Protein AF-A0AAJ6VYV8-F1 (afdb_monomer_lite)

Structure (mmCIF, N/CA/C/O backbone):
data_AF-A0AAJ6VYV8-F1
#
_entry.id   AF-A0AAJ6VYV8-F1
#
loop_
_atom_site.group_PDB
_atom_site.id
_atom_site.type_symbol
_atom_site.label_atom_id
_atom_site.label_alt_id
_atom_site.label_comp_id
_atom_site.label_asym_id
_atom_site.label_entity_id
_atom_site.label_seq_id
_atom_site.pdbx_PDB_ins_code
_atom_site.Cartn_x
_atom_site.Cartn_y
_atom_site.Cartn_z
_atom_site.occupancy
_atom_site.B_iso_or_equiv
_atom_site.auth_seq_id
_atom_site.auth_comp_id
_atom_site.auth_asym_id
_atom_site.auth_atom_id
_atom_site.pdbx_PDB_model_num
ATOM 1 N N . MET A 1 1 ? -1.335 -11.154 -1.987 1.00 45.19 1 MET A N 1
ATOM 2 C CA . MET A 1 1 ? -1.469 -12.053 -0.814 1.00 45.19 1 MET A CA 1
ATOM 3 C C . MET A 1 1 ? -0.748 -11.559 0.447 1.00 45.19 1 MET A C 1
ATOM 5 O O . MET A 1 1 ? -1.210 -11.898 1.524 1.00 45.19 1 MET A O 1
ATOM 9 N N . ARG A 1 2 ? 0.320 -10.741 0.372 1.00 54.56 2 ARG A N 1
ATOM 10 C CA . ARG A 1 2 ? 1.109 -10.355 1.563 1.00 54.56 2 ARG A CA 1
ATOM 11 C C . ARG A 1 2 ? 0.473 -9.304 2.497 1.00 54.56 2 ARG A C 1
ATOM 13 O O . ARG A 1 2 ? 0.720 -9.359 3.698 1.00 54.56 2 ARG A O 1
ATOM 20 N N . CYS A 1 3 ? -0.427 -8.443 2.010 1.00 52.09 3 CYS A N 1
ATOM 21 C CA . CYS A 1 3 ? -1.189 -7.528 2.881 1.00 52.09 3 CYS A CA 1
ATOM 22 C C . CYS A 1 3 ? -2.103 -8.263 3.881 1.00 52.09 3 CYS A C 1
ATOM 24 O O . CYS A 1 3 ? -2.270 -7.809 5.006 1.00 52.09 3 CYS A O 1
ATOM 26 N N . LEU A 1 4 ? -2.649 -9.430 3.509 1.00 54.28 4 LEU A N 1
ATOM 27 C CA . LEU A 1 4 ? -3.473 -10.249 4.412 1.00 54.28 4 LEU A CA 1
ATOM 28 C C . LEU A 1 4 ? -2.652 -10.797 5.586 1.00 54.28 4 LEU A C 1
ATOM 30 O O . LEU A 1 4 ? -3.140 -10.848 6.711 1.00 54.28 4 LEU A O 1
ATOM 34 N N . SER A 1 5 ? -1.389 -11.151 5.340 1.00 61.19 5 SER A N 1
ATOM 35 C CA . SER A 1 5 ? -0.461 -11.581 6.389 1.00 61.19 5 SER A CA 1
ATOM 36 C C . SER A 1 5 ? -0.049 -10.441 7.326 1.00 61.19 5 SER A C 1
ATOM 38 O O . SER A 1 5 ? 0.137 -10.714 8.504 1.00 61.19 5 SER A O 1
ATOM 40 N N . ILE A 1 6 ? 0.018 -9.183 6.862 1.00 67.06 6 ILE A N 1
ATOM 41 C CA . ILE A 1 6 ? 0.238 -8.014 7.744 1.00 67.06 6 ILE A CA 1
ATOM 42 C C . ILE A 1 6 ? -0.919 -7.868 8.721 1.00 67.06 6 ILE A C 1
ATOM 44 O O . ILE A 1 6 ? -0.707 -7.812 9.926 1.00 67.06 6 ILE A O 1
ATOM 48 N N . LEU A 1 7 ? -2.148 -7.842 8.198 1.00 64.31 7 LEU A N 1
ATOM 49 C CA . LEU A 1 7 ? -3.340 -7.670 9.024 1.00 64.31 7 LEU A CA 1
ATOM 50 C C . LEU A 1 7 ? -3.473 -8.815 10.032 1.00 64.31 7 LEU A C 1
ATOM 52 O O . LEU A 1 7 ? -3.786 -8.564 11.190 1.00 64.31 7 LEU A O 1
ATOM 56 N N . ALA A 1 8 ? -3.168 -10.050 9.625 1.00 63.94 8 ALA A N 1
ATOM 57 C CA . ALA A 1 8 ? -3.163 -11.204 10.517 1.00 63.94 8 ALA A CA 1
ATOM 58 C C . ALA A 1 8 ? -2.048 -11.141 11.579 1.00 63.94 8 ALA A C 1
ATOM 60 O O . ALA A 1 8 ? -2.300 -11.459 12.738 1.00 63.94 8 ALA A O 1
ATOM 61 N N . LEU A 1 9 ? -0.833 -10.713 11.223 1.00 65.81 9 LEU A N 1
ATOM 62 C CA . LEU A 1 9 ? 0.277 -10.563 12.172 1.00 65.81 9 LEU A C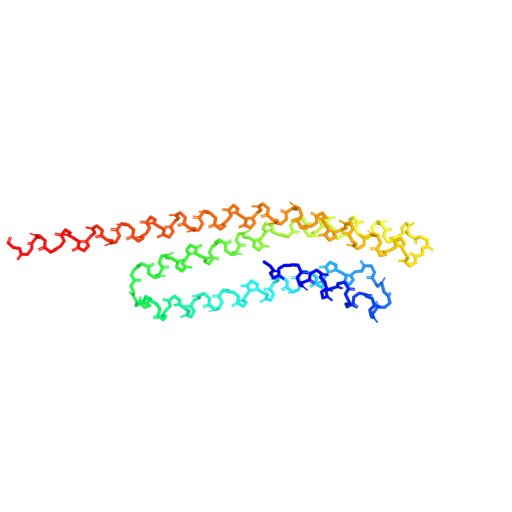A 1
ATOM 63 C C . LEU A 1 9 ? 0.022 -9.430 13.168 1.00 65.81 9 LEU A C 1
ATOM 65 O O . LEU A 1 9 ? 0.216 -9.629 14.364 1.00 65.81 9 LEU A O 1
ATOM 69 N N . CYS A 1 10 ? -0.484 -8.288 12.704 1.00 68.50 10 CYS A N 1
ATOM 70 C CA . CYS A 1 10 ? -0.880 -7.188 13.577 1.00 68.50 10 CYS A CA 1
ATOM 71 C C . CYS A 1 10 ? -2.063 -7.570 14.465 1.00 68.50 10 CYS A C 1
ATOM 73 O O . CYS A 1 10 ? -2.079 -7.221 15.638 1.00 68.50 10 CYS A O 1
ATOM 75 N N . PHE A 1 11 ? -3.006 -8.369 13.959 1.00 62.97 11 PHE A N 1
ATOM 76 C CA . PHE A 1 11 ? -4.074 -8.940 14.776 1.00 62.97 11 PHE A CA 1
ATOM 77 C C . PHE A 1 11 ? -3.516 -9.815 15.908 1.00 62.97 11 PHE A C 1
ATOM 79 O O . PHE A 1 11 ? -3.912 -9.652 17.057 1.00 62.97 11 PHE A O 1
ATOM 86 N N . ILE A 1 12 ? -2.562 -10.705 15.612 1.00 63.72 12 ILE A N 1
ATOM 87 C CA . ILE A 1 12 ? -1.915 -11.561 16.621 1.00 63.72 12 ILE A CA 1
ATOM 88 C C . ILE A 1 12 ? -1.103 -10.723 17.624 1.00 63.72 12 ILE A C 1
ATOM 90 O O . ILE A 1 12 ? -1.161 -10.992 18.822 1.00 63.72 12 ILE A O 1
ATOM 94 N N . ALA A 1 13 ? -0.387 -9.693 17.165 1.00 60.78 13 ALA A N 1
ATOM 95 C CA . ALA A 1 13 ? 0.396 -8.805 18.026 1.00 60.78 13 ALA A CA 1
ATOM 96 C C . ALA A 1 13 ? -0.489 -8.026 19.015 1.00 60.78 13 ALA A C 1
ATOM 98 O O . ALA A 1 13 ? -0.178 -7.961 20.203 1.00 60.78 13 ALA A O 1
ATOM 99 N N . VAL A 1 14 ? -1.634 -7.524 18.548 1.00 63.12 14 VAL A N 1
ATOM 100 C CA . VAL A 1 14 ? -2.637 -6.816 19.365 1.00 63.12 14 VAL A CA 1
ATOM 101 C C . VAL A 1 14 ? -3.290 -7.743 20.396 1.00 63.12 14 VAL A C 1
ATOM 103 O O . VAL A 1 14 ? -3.610 -7.319 21.505 1.00 63.12 14 VAL A O 1
ATOM 106 N N . GLN A 1 15 ? -3.461 -9.026 20.063 1.00 57.66 15 GLN A N 1
ATOM 107 C CA . GLN A 1 15 ? -3.967 -10.032 21.004 1.00 57.66 15 GLN A CA 1
ATOM 108 C C . GLN A 1 15 ? -2.956 -10.359 22.116 1.00 57.66 15 GLN A C 1
ATOM 110 O O . GLN A 1 15 ? -3.362 -10.744 23.210 1.00 57.66 15 GLN A O 1
ATOM 115 N N . ALA A 1 16 ? -1.651 -10.228 21.845 1.00 57.22 16 ALA A N 1
ATOM 116 C CA . ALA A 1 16 ? -0.581 -10.524 22.799 1.00 57.22 16 ALA A CA 1
ATOM 117 C C . ALA A 1 16 ? -0.246 -9.347 23.736 1.00 57.22 16 ALA A C 1
ATOM 119 O O . ALA A 1 16 ? 0.223 -9.573 24.849 1.00 57.22 16 ALA A O 1
ATOM 120 N N . GLN A 1 17 ? -0.485 -8.107 23.303 1.00 54.03 17 GLN A N 1
ATOM 121 C CA . GLN A 1 17 ? -0.224 -6.884 24.068 1.00 54.03 17 GLN A CA 1
ATOM 122 C C . GLN A 1 17 ? -1.548 -6.231 24.477 1.00 54.03 17 GLN A C 1
ATOM 124 O O . GLN A 1 17 ? -1.968 -5.279 23.835 1.00 54.03 17 GLN A O 1
ATOM 129 N N . GLU A 1 18 ? -2.238 -6.797 25.476 1.00 51.56 18 GLU A N 1
ATOM 130 C CA . GLU A 1 18 ? -3.433 -6.245 26.155 1.00 51.56 18 GLU A CA 1
ATOM 131 C C . GLU A 1 18 ? -4.272 -5.206 25.369 1.00 51.56 18 GLU A C 1
ATOM 133 O O . GLU A 1 18 ? -4.585 -4.150 25.900 1.00 51.56 18 GLU A O 1
ATOM 138 N N . LEU A 1 19 ? -4.667 -5.492 24.116 1.00 55.12 19 LEU A N 1
ATOM 139 C CA . LEU A 1 19 ? -5.574 -4.668 23.298 1.00 55.12 19 LEU A CA 1
ATOM 140 C C . LEU A 1 19 ? -5.403 -3.148 23.494 1.00 55.12 19 LEU A C 1
ATOM 142 O O . LEU A 1 19 ? -6.386 -2.443 23.749 1.00 55.12 19 LEU A O 1
ATOM 146 N N . ASP A 1 20 ? -4.171 -2.644 23.387 1.00 60.00 20 ASP A N 1
ATOM 147 C CA . ASP A 1 20 ? -3.960 -1.200 23.393 1.00 60.00 20 ASP A CA 1
ATOM 148 C C . ASP A 1 20 ? -4.638 -0.613 22.135 1.00 60.00 20 ASP A C 1
ATOM 150 O O . ASP A 1 20 ? -4.331 -1.051 21.015 1.00 60.00 20 ASP A O 1
ATOM 154 N N . PRO A 1 21 ? -5.588 0.333 22.274 1.00 55.78 21 PRO A N 1
ATOM 155 C CA . PRO A 1 21 ? -6.302 0.946 21.155 1.00 55.78 21 PRO A CA 1
ATOM 156 C C . PRO A 1 21 ? -5.399 1.658 20.135 1.00 55.78 21 PRO A C 1
ATOM 158 O O . PRO A 1 21 ? -5.888 2.023 19.066 1.00 55.78 21 PRO A O 1
ATOM 161 N N . GLN A 1 22 ? -4.108 1.857 20.407 1.00 60.78 22 GLN A N 1
ATOM 162 C CA . GLN A 1 22 ? -3.170 2.426 19.430 1.00 60.78 22 GLN A CA 1
ATOM 163 C C . GLN A 1 22 ? -2.333 1.372 18.685 1.00 60.78 22 GLN A C 1
ATOM 165 O O . GLN A 1 22 ? -1.914 1.609 17.554 1.00 60.78 22 GLN A O 1
ATOM 170 N N . SER A 1 23 ? -2.199 0.162 19.235 1.00 68.44 23 SER A N 1
ATOM 171 C CA . SER A 1 23 ? -1.257 -0.855 18.737 1.00 68.44 23 SER A CA 1
ATOM 172 C C . SER A 1 23 ? -1.580 -1.424 17.346 1.00 68.44 23 SER A C 1
ATOM 174 O O . SER A 1 23 ? -0.669 -1.748 16.584 1.00 68.44 23 SER A O 1
ATOM 176 N N . PHE A 1 24 ? -2.860 -1.544 16.974 1.00 70.88 24 PHE A N 1
ATOM 177 C CA . PHE A 1 24 ? -3.255 -2.103 15.672 1.00 70.88 24 PHE A CA 1
ATOM 178 C C . PHE A 1 24 ? -2.913 -1.186 14.484 1.00 70.88 24 PHE A C 1
ATOM 180 O O . PHE A 1 24 ? -2.177 -1.631 13.600 1.00 70.88 24 PHE A O 1
ATOM 187 N N . PRO A 1 25 ? -3.412 0.065 14.418 1.00 68.50 25 PRO A N 1
ATOM 188 C CA . PRO A 1 25 ? -3.125 0.953 13.293 1.00 68.50 25 PRO A CA 1
ATOM 189 C C . PRO A 1 25 ? -1.634 1.285 13.178 1.00 68.50 25 PRO A C 1
ATOM 191 O O . PRO A 1 25 ? -1.110 1.277 12.067 1.00 68.50 25 PRO A O 1
ATOM 194 N N . GLU A 1 26 ? -0.931 1.466 14.299 1.00 72.31 26 GLU A N 1
ATOM 195 C CA . GLU A 1 26 ? 0.523 1.679 14.302 1.00 72.31 26 GLU A CA 1
ATOM 196 C C . GLU A 1 26 ? 1.286 0.456 13.778 1.00 72.31 26 GLU A C 1
ATOM 198 O O . GLU A 1 26 ? 2.187 0.599 12.948 1.00 72.31 26 GLU A O 1
ATOM 203 N N . CYS A 1 27 ? 0.897 -0.760 14.185 1.00 76.56 27 CYS A N 1
ATOM 204 C CA . CYS A 1 27 ? 1.484 -1.987 13.645 1.00 76.56 27 CYS A CA 1
ATOM 205 C C . CYS A 1 27 ? 1.285 -2.082 12.131 1.00 76.56 27 CYS A C 1
ATOM 207 O O . CYS A 1 27 ? 2.218 -2.416 11.395 1.00 76.56 27 CY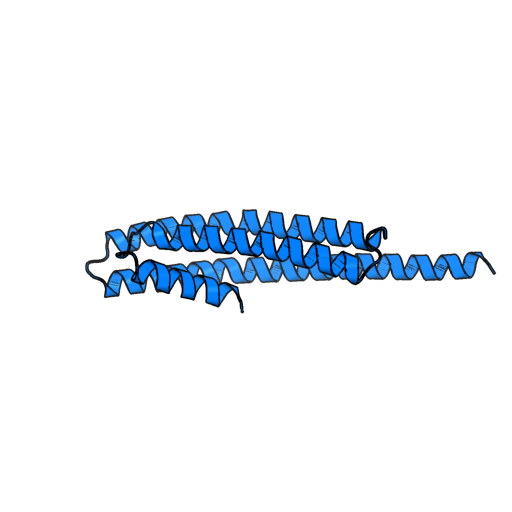S A O 1
ATOM 209 N N . VAL A 1 28 ? 0.077 -1.773 11.650 1.00 74.69 28 VAL A N 1
ATOM 210 C CA . VAL A 1 28 ? -0.213 -1.810 10.217 1.00 74.69 28 VAL A CA 1
ATOM 211 C C . VAL A 1 28 ? 0.619 -0.764 9.482 1.00 74.69 28 VAL A C 1
ATOM 213 O O . VAL A 1 28 ? 1.227 -1.113 8.473 1.00 74.69 28 VAL A O 1
ATOM 216 N N . GLN A 1 29 ? 0.722 0.465 10.002 1.00 76.19 29 GLN A N 1
ATOM 217 C CA . GLN A 1 29 ? 1.547 1.533 9.426 1.00 76.19 29 GLN A CA 1
ATOM 218 C C . GLN A 1 29 ? 3.006 1.112 9.277 1.00 76.19 29 GLN A C 1
ATOM 220 O O . GLN A 1 29 ? 3.595 1.215 8.197 1.00 76.19 29 GLN A O 1
ATOM 225 N N . MET A 1 30 ? 3.582 0.631 10.377 1.00 77.44 30 MET A N 1
ATOM 226 C CA . MET A 1 30 ? 4.978 0.236 10.464 1.00 77.44 30 MET A CA 1
ATOM 227 C C . MET A 1 30 ? 5.266 -0.912 9.500 1.00 77.44 30 MET A C 1
ATOM 229 O O . MET A 1 30 ? 6.164 -0.816 8.666 1.00 77.44 30 MET A O 1
ATOM 233 N N . SER A 1 31 ? 4.435 -1.956 9.532 1.00 79.25 31 SER A N 1
ATOM 234 C CA . SER A 1 31 ? 4.620 -3.134 8.689 1.00 79.25 31 SER A CA 1
ATOM 235 C C . SER A 1 31 ? 4.424 -2.830 7.199 1.00 79.25 31 SER A C 1
ATOM 237 O O . SER A 1 31 ? 5.133 -3.391 6.360 1.00 79.25 31 SER A O 1
ATOM 239 N N . LEU A 1 32 ? 3.509 -1.919 6.839 1.00 76.06 32 LEU A N 1
ATOM 240 C CA . LEU A 1 32 ? 3.353 -1.481 5.448 1.00 76.06 32 LEU A CA 1
ATOM 241 C C . LEU A 1 32 ? 4.563 -0.672 4.978 1.00 76.06 32 LEU A C 1
ATOM 243 O O . LEU A 1 32 ? 5.068 -0.919 3.884 1.00 76.06 32 LEU A O 1
ATOM 247 N N . SER A 1 33 ? 5.054 0.244 5.812 1.00 79.31 33 SER A N 1
ATOM 248 C CA . SER A 1 33 ? 6.207 1.094 5.493 1.00 79.31 33 SER A CA 1
ATOM 249 C C . SER A 1 33 ? 7.476 0.261 5.287 1.00 79.31 33 SER A C 1
ATOM 251 O O . SER A 1 33 ? 8.182 0.428 4.290 1.00 79.31 33 SER A O 1
ATOM 253 N N . GLU A 1 34 ? 7.731 -0.703 6.176 1.00 82.38 34 GLU A N 1
ATOM 254 C CA . GLU A 1 34 ? 8.841 -1.654 6.047 1.00 82.38 34 GLU A CA 1
ATOM 255 C C . GLU A 1 34 ? 8.726 -2.511 4.782 1.00 82.38 34 GLU A C 1
ATOM 257 O O . GLU A 1 34 ? 9.718 -2.732 4.080 1.00 82.38 34 GLU A O 1
ATOM 262 N N . GLN A 1 35 ? 7.517 -2.973 4.446 1.00 80.81 35 GLN A N 1
ATOM 263 C CA . GLN A 1 35 ? 7.313 -3.762 3.235 1.00 80.81 35 GLN A CA 1
ATOM 264 C C . GLN A 1 35 ? 7.495 -2.949 1.965 1.00 80.81 35 GLN A C 1
ATOM 266 O O . GLN A 1 35 ? 8.140 -3.448 1.047 1.00 80.81 35 GLN A O 1
ATOM 271 N N . LEU A 1 36 ? 6.990 -1.717 1.898 1.00 80.44 36 LEU A N 1
ATOM 272 C CA . LEU A 1 36 ? 7.210 -0.845 0.744 1.00 80.44 36 LEU A CA 1
ATOM 273 C C . LEU A 1 36 ? 8.706 -0.577 0.541 1.00 80.44 36 LEU A C 1
ATOM 275 O O . LEU A 1 36 ? 9.203 -0.700 -0.579 1.00 80.44 36 LEU A O 1
ATOM 279 N N . ALA A 1 37 ? 9.449 -0.311 1.619 1.00 82.81 37 ALA A N 1
ATOM 280 C CA . ALA A 1 37 ? 10.898 -0.140 1.557 1.00 82.81 37 ALA A CA 1
ATOM 281 C C . ALA A 1 37 ? 11.618 -1.417 1.079 1.00 82.81 37 ALA A C 1
ATOM 283 O O . ALA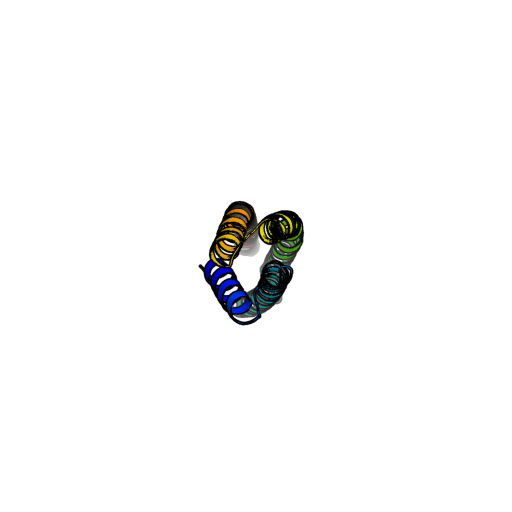 A 1 37 ? 12.507 -1.355 0.223 1.00 82.81 37 ALA A O 1
ATOM 284 N N . SER A 1 38 ? 11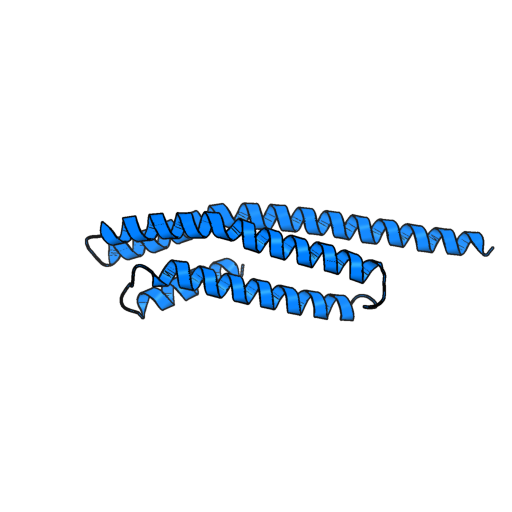.212 -2.584 1.588 1.00 85.81 38 SER A N 1
ATOM 285 C CA . SER A 1 38 ? 11.751 -3.884 1.176 1.00 85.81 38 SER A CA 1
ATOM 286 C C . SER A 1 38 ? 11.466 -4.181 -0.300 1.00 85.81 38 SER A C 1
ATOM 288 O O . SER A 1 38 ? 12.388 -4.513 -1.047 1.00 85.81 38 SER A O 1
ATOM 290 N N . TYR A 1 39 ? 10.228 -3.963 -0.753 1.00 81.00 39 TYR A N 1
ATOM 291 C CA . TYR A 1 39 ? 9.824 -4.105 -2.152 1.00 81.00 39 TYR A CA 1
ATOM 292 C C . TYR A 1 39 ? 10.609 -3.173 -3.066 1.00 81.00 39 TYR A C 1
ATOM 294 O O . TYR A 1 39 ? 11.076 -3.605 -4.117 1.00 81.00 39 TYR A O 1
ATOM 302 N N . ARG A 1 40 ? 10.812 -1.917 -2.653 1.00 84.12 40 ARG A N 1
ATOM 303 C CA . ARG A 1 40 ? 11.622 -0.949 -3.400 1.00 84.12 40 ARG A CA 1
ATOM 304 C C . ARG A 1 40 ? 13.044 -1.437 -3.594 1.00 84.12 40 ARG A C 1
ATOM 306 O O . ARG A 1 40 ? 13.589 -1.350 -4.692 1.00 84.12 40 ARG A O 1
ATOM 313 N N . LYS A 1 41 ? 13.643 -1.987 -2.543 1.00 86.94 41 LYS A N 1
ATOM 314 C CA . LYS A 1 41 ? 14.990 -2.550 -2.610 1.00 86.94 41 LYS A CA 1
ATOM 315 C C . LYS A 1 41 ? 15.049 -3.793 -3.500 1.00 86.94 41 LYS A C 1
ATOM 317 O O . LYS A 1 41 ? 15.928 -3.874 -4.352 1.00 86.94 41 LYS A O 1
ATOM 322 N N . GLU A 1 42 ? 14.125 -4.739 -3.328 1.00 86.25 42 GLU A N 1
ATOM 323 C CA . GLU A 1 42 ? 14.096 -5.976 -4.118 1.00 86.25 42 GLU A CA 1
ATOM 324 C C . GLU A 1 42 ? 13.854 -5.687 -5.604 1.00 86.25 42 GLU A C 1
ATOM 326 O O . GLU A 1 42 ? 14.545 -6.246 -6.453 1.00 86.25 42 GLU A O 1
ATOM 331 N N . PHE A 1 43 ? 12.931 -4.776 -5.920 1.00 84.94 43 PHE A N 1
ATOM 332 C CA . PHE A 1 43 ? 12.666 -4.354 -7.290 1.00 84.94 43 PHE A CA 1
ATOM 333 C C . PHE A 1 43 ? 13.905 -3.730 -7.933 1.00 84.94 43 PHE A C 1
ATOM 335 O O . PHE A 1 43 ? 14.313 -4.169 -9.002 1.00 84.94 43 PHE A O 1
ATOM 342 N N . ASN A 1 44 ? 14.546 -2.768 -7.260 1.00 84.12 44 ASN A N 1
ATOM 343 C CA . ASN A 1 44 ? 15.758 -2.122 -7.771 1.00 84.12 44 ASN A CA 1
ATOM 344 C C . ASN A 1 44 ? 16.893 -3.126 -8.022 1.00 84.12 44 ASN A C 1
ATOM 346 O O . ASN A 1 44 ? 17.578 -3.028 -9.037 1.00 84.12 44 ASN A O 1
ATOM 350 N N . ASN A 1 45 ? 17.070 -4.105 -7.130 1.00 86.50 45 ASN A N 1
ATOM 351 C CA . ASN A 1 45 ? 18.064 -5.162 -7.315 1.00 86.50 45 ASN A CA 1
ATOM 352 C C . ASN A 1 45 ? 17.729 -6.049 -8.521 1.00 86.50 45 ASN A C 1
ATOM 354 O O . ASN A 1 45 ? 18.571 -6.231 -9.394 1.00 86.50 45 ASN A O 1
ATOM 358 N N . ARG A 1 46 ? 16.495 -6.563 -8.605 1.00 84.25 46 ARG A N 1
ATOM 359 C CA . ARG A 1 46 ? 16.066 -7.429 -9.716 1.00 84.25 46 ARG A CA 1
ATOM 360 C C . ARG A 1 46 ? 16.102 -6.712 -11.057 1.00 84.25 46 ARG A C 1
ATOM 362 O O . ARG A 1 46 ? 16.428 -7.330 -12.066 1.00 84.25 46 ARG A O 1
ATOM 369 N N . LEU A 1 47 ? 15.760 -5.427 -11.076 1.00 82.38 47 LEU A N 1
ATOM 370 C CA . LEU A 1 47 ? 15.816 -4.615 -12.283 1.00 82.38 47 LEU A CA 1
ATOM 371 C C . LEU A 1 47 ? 17.252 -4.517 -12.800 1.00 82.38 47 LEU A C 1
ATOM 373 O O . LEU A 1 47 ? 17.459 -4.726 -13.987 1.00 82.38 47 LEU A O 1
ATOM 377 N N . GLY A 1 48 ? 18.228 -4.294 -11.914 1.00 79.62 48 GLY A N 1
ATOM 378 C CA . GLY A 1 48 ? 19.648 -4.279 -12.281 1.00 79.62 48 GLY A CA 1
ATOM 379 C C . GLY A 1 48 ? 20.231 -5.649 -12.651 1.00 79.62 48 GLY A C 1
ATOM 380 O O . GLY A 1 48 ? 21.249 -5.704 -13.329 1.00 79.62 48 GLY A O 1
ATOM 381 N N . GLU A 1 49 ? 19.610 -6.753 -12.224 1.00 80.88 49 GLU A N 1
ATOM 382 C CA . GLU A 1 49 ? 19.968 -8.109 -12.677 1.00 80.88 49 GLU A CA 1
ATOM 383 C C . GLU A 1 49 ? 19.343 -8.463 -14.037 1.00 80.88 49 GLU A C 1
ATOM 385 O O . GLU A 1 49 ? 19.911 -9.246 -14.795 1.00 80.88 49 GLU A O 1
ATOM 390 N N . THR A 1 50 ? 18.154 -7.928 -14.333 1.00 79.38 50 THR A N 1
ATOM 391 C CA . THR A 1 50 ? 17.363 -8.283 -15.526 1.00 79.38 50 THR A CA 1
ATOM 392 C C . THR A 1 50 ? 17.675 -7.384 -16.718 1.00 79.38 50 THR A C 1
ATOM 394 O O . THR A 1 50 ? 17.673 -7.839 -17.860 1.00 79.38 50 THR A O 1
ATOM 397 N N . LEU A 1 51 ? 17.916 -6.104 -16.455 1.00 75.75 51 LEU A N 1
ATOM 398 C CA . LEU A 1 51 ? 18.313 -5.109 -17.436 1.00 75.75 51 LEU A CA 1
ATOM 399 C C . LEU A 1 51 ? 19.703 -4.611 -17.079 1.00 75.75 51 LEU A C 1
ATOM 401 O O . LEU A 1 51 ? 20.070 -4.562 -15.907 1.00 75.75 51 LEU A O 1
ATOM 405 N N . ASP A 1 52 ? 20.454 -4.189 -18.092 1.00 74.56 52 ASP A N 1
ATOM 406 C CA . ASP A 1 52 ? 21.686 -3.462 -17.837 1.00 74.56 52 ASP A CA 1
ATOM 407 C C . ASP A 1 52 ? 21.325 -2.214 -17.020 1.00 74.56 52 ASP A C 1
ATOM 409 O O . ASP A 1 52 ? 20.532 -1.380 -17.468 1.00 74.56 52 ASP A O 1
ATOM 413 N N . ALA A 1 53 ? 21.827 -2.123 -15.787 1.00 64.94 53 ALA A N 1
ATOM 414 C CA . ALA A 1 53 ? 21.449 -1.073 -14.841 1.00 64.94 53 ALA A CA 1
ATOM 415 C C . ALA A 1 53 ? 21.816 0.334 -15.348 1.00 64.94 53 ALA A C 1
ATOM 417 O O . ALA A 1 53 ? 21.301 1.323 -14.831 1.00 64.94 53 ALA A O 1
ATOM 418 N N . ALA A 1 54 ? 22.695 0.407 -16.352 1.00 65.81 54 ALA A N 1
ATOM 419 C CA . ALA A 1 54 ? 23.076 1.623 -17.061 1.00 65.81 54 ALA A CA 1
ATOM 420 C C . ALA A 1 54 ? 22.211 1.917 -18.304 1.00 65.81 54 ALA A C 1
ATOM 422 O O . ALA A 1 54 ? 22.446 2.912 -18.988 1.00 65.81 54 ALA A O 1
ATOM 423 N N . SER A 1 55 ? 21.238 1.061 -18.636 1.00 81.25 55 SER A N 1
ATOM 424 C CA . SER A 1 55 ? 20.344 1.300 -19.768 1.00 81.25 55 SER A CA 1
ATOM 425 C C . SER A 1 55 ? 19.321 2.400 -19.443 1.00 81.25 55 SER A C 1
ATOM 427 O O . SER A 1 55 ? 18.763 2.406 -18.341 1.00 81.25 55 SER A O 1
ATOM 429 N N . PRO A 1 56 ? 18.995 3.281 -20.410 1.00 80.75 56 PRO A N 1
ATOM 430 C CA . PRO A 1 56 ? 17.955 4.300 -20.238 1.00 80.75 56 PRO A CA 1
ATOM 431 C C . PRO A 1 56 ? 16.603 3.694 -19.832 1.00 80.75 56 PRO A C 1
ATOM 433 O O . PRO A 1 56 ? 15.910 4.233 -18.975 1.00 80.75 56 PRO A O 1
ATOM 436 N N . ALA A 1 57 ? 16.283 2.507 -20.372 1.00 81.75 57 ALA A N 1
ATOM 437 C CA . ALA A 1 57 ? 15.097 1.721 -20.021 1.00 81.75 57 ALA A CA 1
ATOM 438 C C . ALA A 1 57 ? 15.008 1.436 -18.520 1.00 81.75 57 ALA A C 1
ATOM 440 O O . ALA A 1 57 ? 13.962 1.611 -17.897 1.00 81.75 57 ALA A O 1
ATOM 441 N N . ALA A 1 58 ? 16.109 0.947 -17.944 1.00 81.31 58 ALA A N 1
ATOM 442 C CA . ALA A 1 58 ? 16.160 0.557 -16.547 1.00 81.31 58 ALA A CA 1
ATOM 443 C C . ALA A 1 58 ? 16.035 1.779 -15.637 1.00 81.31 58 ALA A C 1
ATOM 445 O O . ALA A 1 58 ? 15.340 1.713 -14.626 1.00 81.31 58 ALA A O 1
ATOM 446 N N . GLU A 1 59 ? 16.665 2.898 -15.996 1.00 85.94 59 GLU A N 1
ATOM 447 C CA . GLU A 1 59 ? 16.560 4.140 -15.233 1.00 85.94 59 GLU A CA 1
ATOM 448 C C . GLU A 1 59 ? 15.129 4.695 -15.241 1.00 85.94 59 GLU A C 1
ATOM 450 O O . GLU A 1 59 ? 14.591 5.041 -14.188 1.00 85.94 59 GLU A O 1
ATOM 455 N N . GLU A 1 60 ? 14.465 4.695 -16.396 1.00 86.25 60 GLU A N 1
ATOM 456 C CA . GLU A 1 60 ? 13.094 5.187 -16.521 1.00 86.25 60 GLU A CA 1
ATOM 457 C C . GLU A 1 60 ? 12.092 4.285 -15.785 1.00 86.25 60 GLU A C 1
ATOM 459 O O . GLU A 1 60 ? 11.316 4.766 -14.956 1.00 86.25 60 GLU A O 1
ATOM 464 N N . ILE A 1 61 ? 12.178 2.960 -15.969 1.00 85.25 61 ILE A N 1
ATOM 465 C CA . ILE A 1 61 ? 11.356 1.983 -15.233 1.00 85.25 61 ILE A CA 1
ATOM 466 C C . ILE A 1 61 ? 11.559 2.134 -13.721 1.00 85.25 61 ILE A C 1
ATOM 468 O O . ILE A 1 61 ? 10.599 2.067 -12.947 1.00 85.25 61 ILE A O 1
ATOM 472 N N . ARG A 1 62 ? 12.804 2.352 -13.285 1.00 86.75 62 ARG A N 1
ATOM 473 C CA . ARG A 1 62 ? 13.145 2.576 -11.879 1.00 86.75 62 ARG A CA 1
ATOM 474 C C . ARG A 1 62 ? 12.511 3.847 -11.334 1.00 86.75 62 ARG A C 1
ATOM 476 O O . ARG A 1 62 ? 11.981 3.819 -10.223 1.00 86.75 62 ARG A O 1
ATOM 483 N N . ASN A 1 63 ? 12.562 4.940 -12.085 1.00 89.06 63 ASN A N 1
ATOM 484 C CA . ASN A 1 63 ? 11.976 6.213 -11.680 1.00 89.06 63 ASN A CA 1
ATOM 485 C C . ASN A 1 63 ? 10.455 6.107 -11.568 1.00 89.06 63 ASN A C 1
ATOM 487 O O . ASN A 1 63 ? 9.909 6.441 -10.516 1.00 89.06 63 ASN A O 1
ATOM 491 N N . VAL A 1 64 ? 9.792 5.530 -12.576 1.00 87.69 64 VAL A N 1
ATOM 492 C CA . VAL A 1 64 ? 8.342 5.291 -12.545 1.00 87.69 64 VAL A CA 1
ATOM 493 C C . VAL A 1 64 ? 7.965 4.402 -11.360 1.00 87.69 64 VAL A C 1
ATOM 495 O O . VAL A 1 64 ? 7.046 4.730 -10.614 1.00 87.69 64 VAL A O 1
ATOM 498 N N . PHE A 1 65 ? 8.689 3.302 -11.130 1.00 87.12 65 PHE A N 1
ATOM 499 C CA . PHE A 1 65 ? 8.433 2.426 -9.985 1.00 87.12 65 PHE A CA 1
ATOM 500 C C . PHE A 1 65 ? 8.588 3.165 -8.650 1.00 87.12 65 PHE A C 1
ATOM 502 O O . PHE A 1 65 ? 7.745 3.048 -7.760 1.00 87.12 65 PHE A O 1
ATOM 509 N N . ASN A 1 66 ? 9.675 3.925 -8.494 1.00 87.25 66 ASN A N 1
ATOM 510 C CA . ASN A 1 66 ? 9.953 4.659 -7.265 1.00 87.25 66 ASN A CA 1
ATOM 511 C C . ASN A 1 66 ? 8.886 5.710 -6.974 1.00 87.25 66 ASN A C 1
ATOM 513 O O . ASN A 1 66 ? 8.543 5.861 -5.804 1.00 87.25 66 ASN A O 1
ATOM 517 N N . GLN A 1 67 ? 8.384 6.388 -8.005 1.00 88.81 67 GLN A N 1
ATOM 518 C CA . GLN A 1 67 ? 7.322 7.378 -7.893 1.00 88.81 67 GLN A CA 1
ATOM 519 C C . GLN A 1 67 ? 5.987 6.718 -7.534 1.00 88.81 67 GLN A C 1
ATOM 521 O O . GLN A 1 67 ? 5.358 7.103 -6.558 1.00 88.81 67 GLN A O 1
ATOM 526 N N . GLN A 1 68 ? 5.623 5.630 -8.216 1.00 84.56 68 GLN A N 1
ATOM 527 C CA . GLN A 1 68 ? 4.402 4.865 -7.937 1.00 84.56 68 GLN A CA 1
ATOM 528 C C . GLN A 1 68 ? 4.361 4.306 -6.503 1.00 84.56 68 GLN A C 1
ATOM 530 O O . GLN A 1 68 ? 3.313 4.313 -5.859 1.00 84.56 68 GLN A O 1
ATOM 535 N N . ILE A 1 69 ? 5.497 3.845 -5.965 1.00 82.25 69 ILE A N 1
ATOM 536 C CA . ILE A 1 69 ? 5.593 3.397 -4.565 1.00 82.25 69 ILE A CA 1
ATOM 537 C C . ILE A 1 69 ? 5.463 4.557 -3.576 1.00 82.25 69 ILE A C 1
ATOM 539 O O . ILE A 1 69 ? 4.879 4.381 -2.506 1.00 82.25 69 ILE A O 1
ATOM 543 N N . GLU A 1 70 ? 6.014 5.722 -3.901 1.00 85.94 70 GLU A N 1
ATOM 544 C CA . GLU A 1 70 ? 5.934 6.906 -3.047 1.00 85.94 70 GLU A CA 1
ATOM 545 C C . GLU A 1 70 ? 4.511 7.467 -3.008 1.00 85.94 70 GLU A C 1
ATOM 547 O O . GLU A 1 70 ? 3.965 7.674 -1.923 1.00 85.94 70 GLU A O 1
ATOM 552 N N . ASP A 1 71 ? 3.871 7.572 -4.171 1.00 85.44 71 ASP A N 1
ATOM 553 C CA . ASP A 1 71 ? 2.470 7.962 -4.313 1.00 85.44 71 ASP A CA 1
ATOM 554 C C . ASP A 1 71 ? 1.545 6.975 -3.598 1.00 85.44 71 ASP A C 1
ATOM 556 O O . ASP A 1 71 ? 0.604 7.382 -2.918 1.00 85.44 71 ASP A O 1
ATOM 560 N N . LEU A 1 72 ? 1.827 5.669 -3.693 1.00 81.62 72 LEU A N 1
ATOM 561 C CA . LEU A 1 72 ? 1.110 4.658 -2.923 1.00 81.62 72 LEU A CA 1
ATOM 562 C C . LEU A 1 72 ? 1.299 4.889 -1.421 1.00 81.62 72 LEU A C 1
ATOM 564 O O . LEU A 1 72 ? 0.311 4.896 -0.698 1.00 81.62 72 LEU A O 1
ATOM 568 N N . GLY A 1 73 ? 2.530 5.121 -0.954 1.00 81.44 73 GLY A N 1
ATOM 569 C CA . GLY A 1 73 ? 2.844 5.425 0.448 1.00 81.44 73 GLY A CA 1
ATOM 570 C C . GLY A 1 73 ? 2.092 6.645 0.997 1.00 81.44 73 GLY A C 1
ATOM 571 O O . GLY A 1 73 ? 1.636 6.646 2.142 1.00 81.44 73 GLY A O 1
ATOM 572 N N . GLN A 1 74 ? 1.893 7.667 0.170 1.00 84.38 74 GLN A N 1
ATOM 573 C CA . GLN A 1 74 ? 1.064 8.816 0.528 1.00 84.38 74 GLN A CA 1
ATOM 574 C C . GLN A 1 74 ? -0.429 8.459 0.512 1.00 84.38 74 GLN A C 1
ATOM 576 O O . GLN A 1 74 ? -1.135 8.730 1.482 1.00 84.38 74 GLN A O 1
ATOM 581 N N . ALA A 1 75 ? -0.902 7.770 -0.529 1.00 83.12 75 ALA A N 1
ATOM 582 C CA . ALA A 1 75 ? -2.309 7.402 -0.688 1.00 83.12 75 ALA A CA 1
ATOM 583 C C . ALA A 1 75 ? -2.811 6.403 0.367 1.00 83.12 75 ALA A C 1
ATOM 585 O O . ALA A 1 75 ? -3.997 6.392 0.678 1.00 83.12 75 ALA A O 1
ATOM 586 N N . ILE A 1 76 ? -1.935 5.570 0.942 1.00 79.69 76 ILE A N 1
ATOM 587 C CA . ILE A 1 76 ? -2.294 4.6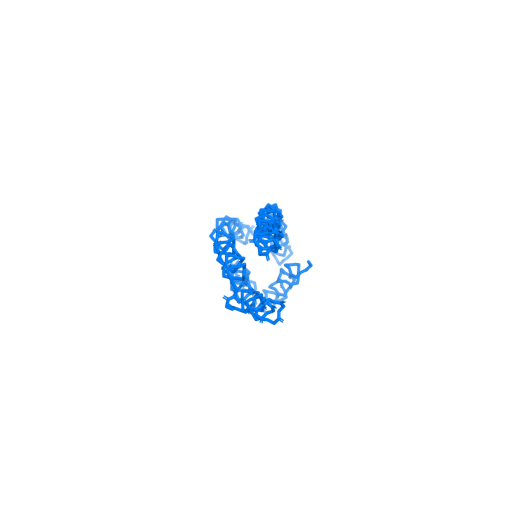76 2.054 1.00 79.69 76 ILE A CA 1
ATOM 588 C C . ILE A 1 76 ? -2.431 5.410 3.392 1.00 79.69 76 ILE A C 1
ATOM 590 O O . ILE A 1 76 ? -3.028 4.854 4.310 1.00 79.69 76 ILE A O 1
ATOM 594 N N . SER A 1 77 ? -1.875 6.619 3.529 1.00 81.12 77 SER A N 1
ATOM 595 C CA . SER A 1 77 ? -1.820 7.323 4.816 1.00 81.12 77 SER A CA 1
ATOM 596 C C . SER A 1 77 ? -3.209 7.801 5.246 1.00 81.12 77 SER A C 1
ATOM 598 O O . SER A 1 77 ? -3.617 7.570 6.379 1.00 81.12 77 SER A O 1
ATOM 600 N N . GLU A 1 78 ? -3.994 8.349 4.319 1.00 83.50 78 GLU A N 1
ATOM 601 C CA . GLU A 1 78 ? -5.372 8.794 4.568 1.00 83.50 78 GLU A CA 1
ATOM 602 C C . GLU A 1 78 ? -6.331 7.662 5.015 1.00 83.50 78 GLU A C 1
ATOM 604 O O . GLU A 1 78 ? -6.970 7.791 6.066 1.00 83.50 78 GLU A O 1
ATOM 609 N N . PRO A 1 79 ? -6.453 6.520 4.301 1.00 81.19 79 PRO A N 1
ATOM 610 C CA . PRO A 1 79 ? -7.313 5.426 4.746 1.00 81.19 79 PRO A CA 1
ATOM 611 C C . PRO A 1 79 ? -6.835 4.805 6.061 1.00 81.19 79 PRO A C 1
ATOM 613 O O . PRO A 1 79 ? -7.660 4.299 6.821 1.00 81.19 79 PRO A O 1
ATOM 616 N N . LEU A 1 80 ? -5.534 4.862 6.351 1.00 79.00 80 LEU A N 1
ATOM 617 C CA . LEU A 1 80 ? -4.964 4.395 7.609 1.00 79.00 80 LEU A CA 1
ATOM 618 C C . LEU A 1 80 ? -5.324 5.308 8.787 1.00 79.00 80 LEU A C 1
ATOM 620 O O . LEU A 1 80 ? -5.771 4.800 9.813 1.00 79.00 80 LEU A O 1
ATOM 624 N N . GLU A 1 81 ? -5.212 6.628 8.631 1.00 82.69 81 GLU A N 1
ATOM 625 C CA . GLU A 1 81 ? -5.647 7.598 9.645 1.00 82.69 81 GLU A CA 1
ATOM 626 C C . GLU A 1 81 ? -7.151 7.477 9.925 1.00 82.69 81 GLU A C 1
ATOM 628 O O . GLU A 1 81 ? -7.579 7.428 11.081 1.00 82.69 81 GLU A O 1
ATOM 633 N N . ASN A 1 82 ? -7.968 7.339 8.877 1.00 83.88 82 ASN A N 1
ATOM 634 C CA . ASN A 1 82 ? -9.413 7.150 9.017 1.00 83.88 82 ASN A CA 1
ATOM 635 C C . ASN A 1 82 ? -9.741 5.828 9.741 1.00 83.88 82 ASN A C 1
ATOM 637 O O . ASN A 1 82 ? -10.571 5.779 10.652 1.00 83.88 82 ASN A O 1
ATOM 641 N N . ALA A 1 83 ? -9.042 4.746 9.388 1.00 79.56 83 ALA A N 1
ATOM 642 C CA . ALA A 1 83 ? -9.165 3.461 10.067 1.00 79.56 83 ALA A CA 1
ATOM 643 C C . ALA A 1 83 ? -8.736 3.539 11.543 1.00 79.56 83 ALA A C 1
ATOM 645 O O . ALA A 1 83 ? -9.393 2.941 12.397 1.00 79.56 83 ALA A O 1
ATOM 646 N N . GLN A 1 84 ? -7.683 4.298 11.858 1.00 79.81 84 GLN A N 1
ATOM 647 C CA . GLN A 1 84 ? -7.210 4.529 13.222 1.00 79.81 84 GLN A CA 1
ATOM 648 C C . GLN A 1 84 ? -8.245 5.276 14.066 1.00 79.81 84 GLN A C 1
ATOM 650 O O . GLN A 1 84 ? -8.543 4.835 15.176 1.00 79.81 84 GLN A O 1
ATOM 655 N N . GLN A 1 85 ? -8.833 6.353 13.540 1.00 82.94 85 GLN A N 1
ATOM 656 C CA . GLN A 1 85 ? -9.876 7.107 14.242 1.00 82.94 85 GLN A CA 1
ATOM 657 C C . GLN A 1 85 ? -11.098 6.228 14.534 1.00 82.94 85 GLN A C 1
ATOM 659 O O . GLN A 1 85 ? -11.499 6.086 15.690 1.00 82.94 85 GLN A O 1
ATOM 664 N N . LYS A 1 86 ? -11.622 5.534 13.515 1.00 82.56 86 LYS A N 1
ATOM 665 C CA . LYS A 1 86 ? -12.748 4.599 13.680 1.00 82.56 86 LYS A CA 1
ATOM 666 C C . LYS A 1 86 ? -12.442 3.476 14.666 1.00 82.56 86 LYS A C 1
ATOM 668 O O . LYS A 1 86 ? -13.317 3.058 15.422 1.00 82.56 86 LYS A O 1
ATOM 673 N N . TYR A 1 87 ? -11.212 2.962 14.653 1.00 80.81 87 TYR A N 1
ATOM 674 C CA . TYR A 1 87 ? -10.785 1.924 15.584 1.00 80.81 87 TYR A CA 1
ATOM 675 C C . TYR A 1 87 ? -10.782 2.430 17.026 1.00 80.81 87 TYR A C 1
ATOM 677 O O . TYR A 1 87 ? -11.351 1.769 17.895 1.00 80.81 87 TYR A O 1
ATOM 685 N N . GLN A 1 88 ? -10.206 3.609 17.274 1.00 81.31 88 GLN A N 1
ATOM 686 C CA . GLN A 1 88 ? -10.193 4.223 18.601 1.00 81.31 88 GLN A CA 1
ATOM 687 C C . GLN A 1 88 ? -11.614 4.464 19.117 1.00 81.31 88 GLN A C 1
ATOM 689 O O . GLN A 1 88 ? -11.923 4.066 20.239 1.00 81.31 88 GLN A O 1
ATOM 694 N N . GLU A 1 89 ? -12.498 5.027 18.293 1.00 84.75 89 GLU A N 1
ATOM 695 C CA . GLU A 1 89 ? -13.908 5.228 18.648 1.00 84.75 89 GLU A CA 1
ATOM 696 C C . GLU A 1 89 ? -14.620 3.902 18.953 1.00 84.75 89 GLU A C 1
ATOM 698 O O . GLU A 1 89 ? -15.372 3.795 19.924 1.00 84.75 89 GLU A O 1
ATOM 703 N N . CYS A 1 90 ? -14.370 2.861 18.156 1.00 83.94 90 CYS A N 1
ATOM 704 C CA . CYS A 1 90 ? -14.983 1.551 18.352 1.00 83.94 90 CYS A CA 1
ATOM 705 C C . CYS A 1 90 ? -14.494 0.880 19.644 1.00 83.94 90 CYS A C 1
ATOM 707 O O . CYS A 1 90 ? -15.303 0.365 20.414 1.00 83.94 90 CYS A O 1
ATOM 709 N N . VAL A 1 91 ? -13.187 0.920 19.926 1.00 80.62 91 VAL A N 1
ATOM 710 C CA . VAL A 1 91 ? -12.607 0.325 21.140 1.00 80.62 91 VAL A CA 1
ATOM 711 C C . VAL A 1 91 ? -13.021 1.082 22.400 1.00 80.62 91 VAL A C 1
ATOM 713 O O . VAL A 1 91 ? -13.279 0.438 23.418 1.00 80.62 91 VAL A O 1
ATOM 716 N N . GLN A 1 92 ? -13.138 2.413 22.344 1.00 82.44 92 GLN A N 1
ATOM 717 C CA . GLN A 1 92 ? -13.639 3.214 23.468 1.00 82.44 92 GLN A CA 1
ATOM 718 C C . GLN A 1 92 ? -15.082 2.850 23.843 1.00 82.44 92 GLN A C 1
ATOM 720 O O . GLN A 1 92 ? -15.419 2.819 25.024 1.00 82.44 92 GLN A O 1
ATOM 725 N N . ASN A 1 93 ? -15.916 2.527 22.852 1.00 83.62 93 ASN A N 1
ATOM 726 C CA . ASN A 1 93 ? -17.310 2.131 23.061 1.00 83.62 93 ASN A CA 1
ATOM 727 C C . ASN A 1 93 ? -17.497 0.620 23.313 1.00 83.62 93 ASN A C 1
ATOM 729 O O . ASN A 1 93 ? -18.609 0.173 23.596 1.00 83.62 93 ASN A O 1
ATOM 733 N N . ALA A 1 94 ? -16.437 -0.184 23.209 1.00 84.44 94 ALA A N 1
ATOM 734 C CA . ALA A 1 94 ? -16.508 -1.634 23.348 1.00 84.44 94 ALA A CA 1
ATOM 735 C C . ALA A 1 94 ? -16.511 -2.068 24.824 1.00 84.44 94 ALA A C 1
ATOM 737 O O . ALA A 1 94 ? -15.553 -1.831 25.564 1.00 84.44 94 ALA A O 1
ATOM 738 N N . ALA A 1 95 ? -17.558 -2.788 25.237 1.00 76.06 95 ALA A N 1
ATOM 739 C CA . ALA A 1 95 ? -17.744 -3.235 26.620 1.00 76.06 95 ALA A CA 1
ATOM 740 C C . ALA A 1 95 ? -16.935 -4.496 26.986 1.00 76.06 95 ALA A C 1
ATOM 742 O O . ALA A 1 95 ? -16.843 -4.856 28.159 1.00 76.06 95 ALA A O 1
ATOM 743 N N . GLY A 1 96 ? -16.340 -5.181 26.006 1.00 77.31 96 GLY A N 1
ATOM 744 C CA . GLY A 1 96 ? -15.597 -6.412 26.253 1.00 77.31 96 GLY A CA 1
ATOM 745 C C . GLY A 1 96 ? -14.647 -6.815 25.132 1.00 77.31 96 GLY A C 1
ATOM 746 O O . GLY A 1 96 ? -14.605 -6.216 24.057 1.00 77.31 96 GLY A O 1
ATOM 747 N N . PHE A 1 97 ? -13.889 -7.879 25.393 1.00 73.56 97 PHE A N 1
ATOM 748 C CA . PHE A 1 97 ? -12.887 -8.431 24.479 1.00 73.56 97 PHE A CA 1
ATOM 749 C C . PHE A 1 97 ? -13.450 -8.748 23.084 1.00 73.56 97 PHE A C 1
ATOM 751 O O . PHE A 1 97 ? -12.859 -8.367 22.078 1.00 73.56 97 PHE A O 1
ATOM 758 N N . PHE A 1 98 ? -14.616 -9.399 23.009 1.00 77.19 98 PHE A N 1
ATOM 759 C CA . PHE A 1 98 ? -15.230 -9.773 21.730 1.00 77.19 98 PHE A CA 1
ATOM 760 C C . PHE A 1 98 ? -15.664 -8.563 20.893 1.00 77.19 98 PHE A C 1
ATOM 762 O O . PHE A 1 98 ? -15.550 -8.605 19.667 1.00 77.19 98 PHE A O 1
ATOM 769 N N . ASP A 1 99 ? -16.111 -7.480 21.532 1.00 80.38 99 ASP A N 1
ATOM 770 C CA . ASP A 1 99 ? -16.467 -6.245 20.829 1.00 80.38 99 ASP A CA 1
ATOM 771 C C . ASP A 1 99 ? -15.219 -5.550 20.285 1.00 80.38 99 ASP A C 1
ATOM 773 O O . ASP A 1 99 ? -15.197 -5.162 19.119 1.00 80.38 99 ASP A O 1
ATOM 777 N N . ARG A 1 100 ? -14.133 -5.504 21.068 1.00 75.31 100 ARG A N 1
ATOM 778 C CA . ARG A 1 100 ? -12.839 -4.991 20.590 1.00 75.31 100 ARG A CA 1
ATOM 779 C C . ARG A 1 100 ? -12.288 -5.826 19.436 1.00 75.31 100 ARG A C 1
ATOM 781 O O . ARG A 1 100 ? -11.845 -5.267 18.439 1.00 75.31 100 ARG A O 1
ATOM 788 N N . ALA A 1 101 ? -12.380 -7.154 19.510 1.00 74.19 101 ALA A N 1
ATOM 789 C CA . ALA A 1 101 ? -11.983 -8.031 18.409 1.00 74.19 101 ALA A CA 1
ATOM 790 C C . ALA A 1 101 ? -12.804 -7.754 17.137 1.00 74.19 101 ALA A C 1
ATOM 792 O O . ALA A 1 101 ? -12.254 -7.712 16.036 1.00 74.19 101 ALA A O 1
ATOM 793 N N . ARG A 1 102 ? -14.113 -7.502 17.279 1.00 80.25 102 ARG A N 1
ATOM 794 C CA . ARG A 1 102 ? -14.976 -7.096 16.163 1.00 80.25 102 ARG A CA 1
ATOM 795 C C . ARG A 1 102 ? -14.563 -5.734 15.595 1.00 80.25 102 ARG A C 1
ATOM 797 O O . ARG A 1 102 ? -14.554 -5.595 14.375 1.00 80.25 102 ARG A O 1
ATOM 804 N N . CYS A 1 103 ? -14.163 -4.781 16.440 1.00 82.38 103 CYS A N 1
ATOM 805 C CA . CYS A 1 103 ? -13.590 -3.508 15.998 1.00 82.38 103 CYS A CA 1
ATOM 806 C C . CYS A 1 103 ? -12.345 -3.727 15.135 1.00 82.38 103 CYS A C 1
ATOM 808 O O . CYS A 1 103 ? -12.309 -3.241 14.011 1.00 82.38 103 CYS A O 1
ATOM 810 N N . VAL A 1 104 ? -11.375 -4.529 15.596 1.00 76.19 104 VAL A N 1
ATOM 811 C CA . VAL A 1 104 ? -10.155 -4.813 14.818 1.00 76.19 104 VAL A CA 1
ATOM 812 C C . VAL A 1 104 ? -10.491 -5.450 13.464 1.00 76.19 104 VAL A C 1
ATOM 814 O O . VAL A 1 104 ? -9.955 -5.042 12.436 1.00 76.19 104 VAL A O 1
ATOM 817 N N . VAL A 1 105 ? -11.399 -6.432 13.433 1.00 79.50 105 VAL A N 1
ATOM 818 C CA . VAL A 1 105 ? -11.797 -7.111 12.186 1.00 79.50 105 VAL A CA 1
ATOM 819 C C . VAL A 1 105 ? -12.484 -6.150 11.214 1.00 79.50 105 VAL A C 1
ATOM 821 O O . VAL A 1 105 ? -12.187 -6.179 10.019 1.00 79.50 105 VAL A O 1
ATOM 824 N N . ASN A 1 106 ? -13.381 -5.294 11.707 1.00 83.25 106 ASN A N 1
ATOM 825 C CA . ASN A 1 106 ? -14.072 -4.307 10.880 1.00 83.25 106 ASN A CA 1
ATOM 826 C C . ASN A 1 106 ? -13.096 -3.257 10.342 1.00 83.25 106 ASN A C 1
ATOM 828 O O . ASN A 1 106 ? -13.076 -3.024 9.138 1.00 83.25 106 ASN A O 1
ATOM 832 N N . THR A 1 107 ? -12.227 -2.711 11.195 1.00 80.75 107 THR A N 1
ATOM 833 C CA . THR A 1 107 ? -11.171 -1.777 10.787 1.00 80.75 107 THR A CA 1
ATOM 834 C C . THR A 1 107 ? -10.244 -2.411 9.753 1.00 80.75 107 THR A C 1
ATOM 836 O O . THR A 1 107 ? -9.960 -1.801 8.727 1.00 80.75 107 THR A O 1
ATOM 839 N N . GLY A 1 108 ? -9.800 -3.651 9.973 1.00 76.62 108 GLY A N 1
ATOM 840 C CA . GLY A 1 108 ? -8.949 -4.365 9.024 1.00 76.62 108 GLY A CA 1
ATOM 841 C C . GLY A 1 108 ? -9.630 -4.592 7.672 1.00 76.62 108 GLY A C 1
ATOM 842 O O . GLY A 1 108 ? -8.986 -4.468 6.631 1.00 76.62 108 GLY A O 1
ATOM 843 N N . ARG A 1 109 ? -10.937 -4.883 7.666 1.00 81.31 109 ARG A N 1
ATOM 844 C CA . ARG A 1 109 ? -11.727 -5.022 6.435 1.00 81.31 109 ARG A CA 1
ATOM 845 C C . ARG A 1 109 ? -11.909 -3.684 5.716 1.00 81.31 109 ARG A C 1
ATOM 847 O O . ARG A 1 109 ? -11.738 -3.646 4.501 1.00 81.31 109 ARG A O 1
ATOM 854 N N . ASP A 1 110 ? -12.235 -2.616 6.434 1.00 83.38 11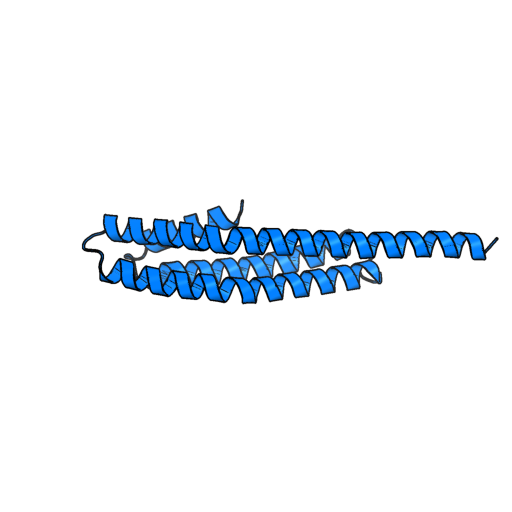0 ASP A N 1
ATOM 855 C CA . ASP A 1 110 ? -12.394 -1.275 5.860 1.00 83.38 110 ASP A CA 1
ATOM 856 C C . ASP A 1 110 ? -11.085 -0.792 5.238 1.00 83.38 110 ASP A C 1
ATOM 858 O O . ASP A 1 110 ? -11.064 -0.358 4.085 1.00 83.38 110 ASP A O 1
ATOM 862 N N . LEU A 1 111 ? -9.978 -0.966 5.963 1.00 80.19 111 LEU A N 1
ATOM 863 C CA . LEU A 1 111 ? -8.645 -0.653 5.470 1.00 80.19 111 LEU A CA 1
ATOM 864 C C . LEU A 1 111 ? -8.326 -1.456 4.204 1.00 80.19 111 LEU A C 1
ATOM 866 O O . LEU A 1 111 ? -7.849 -0.907 3.218 1.00 80.19 111 LEU A O 1
ATOM 870 N N . PHE A 1 112 ? -8.630 -2.754 4.195 1.00 78.94 112 PHE A N 1
ATOM 871 C CA . PHE A 1 112 ? -8.417 -3.598 3.024 1.00 78.94 112 PHE A CA 1
ATOM 872 C C . PHE A 1 112 ? -9.235 -3.131 1.816 1.00 78.94 112 PHE A C 1
ATOM 874 O O . PHE A 1 112 ? -8.696 -3.037 0.716 1.00 78.94 112 PHE A O 1
ATOM 881 N N . ASN A 1 113 ? -10.510 -2.799 2.015 1.00 83.25 113 ASN A N 1
ATOM 882 C CA . ASN A 1 113 ? -11.381 -2.310 0.949 1.00 83.25 113 ASN A CA 1
ATOM 883 C C . ASN A 1 113 ? -10.921 -0.957 0.387 1.00 83.25 113 ASN A C 1
ATOM 885 O O . ASN A 1 113 ? -11.141 -0.700 -0.792 1.00 83.25 113 ASN A O 1
ATOM 889 N N . ALA A 1 114 ? -10.272 -0.121 1.200 1.00 82.56 114 ALA A N 1
ATOM 890 C CA . ALA A 1 114 ? -9.694 1.144 0.755 1.00 82.56 114 ALA A CA 1
ATOM 891 C C . ALA A 1 114 ? -8.342 0.960 0.042 1.00 82.56 114 ALA A C 1
ATOM 893 O O . ALA A 1 114 ? -8.085 1.584 -0.982 1.00 82.56 114 ALA A O 1
ATOM 894 N N . LEU A 1 115 ? -7.484 0.070 0.547 1.00 77.88 115 LEU A N 1
ATOM 895 C CA . LEU A 1 115 ? -6.137 -0.149 0.012 1.00 77.88 115 LEU A CA 1
ATOM 896 C C . LEU A 1 115 ? -6.119 -0.964 -1.282 1.00 77.88 115 LEU A C 1
ATOM 898 O O . LEU A 1 115 ? -5.285 -0.732 -2.154 1.00 77.88 115 LEU A O 1
ATOM 902 N N . LEU A 1 116 ? -7.008 -1.946 -1.412 1.00 80.25 116 LEU A N 1
ATOM 903 C CA . LEU A 1 116 ? -7.020 -2.850 -2.558 1.00 80.25 116 LEU A CA 1
ATOM 904 C C . LEU A 1 116 ? -7.218 -2.147 -3.915 1.00 80.25 116 LEU A C 1
ATOM 906 O O . LEU A 1 116 ? -6.444 -2.463 -4.822 1.00 80.25 116 LEU A O 1
ATOM 910 N N . PRO A 1 117 ? -8.172 -1.207 -4.087 1.00 82.38 117 PRO A N 1
ATOM 911 C CA . PRO A 1 117 ? -8.307 -0.475 -5.344 1.00 82.38 117 PRO A CA 1
ATOM 912 C C . PRO A 1 117 ? -7.082 0.400 -5.634 1.00 82.38 117 PRO A C 1
ATOM 914 O O . PRO A 1 117 ? -6.591 0.356 -6.756 1.00 82.38 117 PRO A O 1
ATOM 917 N N . LEU A 1 118 ? -6.522 1.087 -4.628 1.00 80.00 118 LEU A N 1
ATOM 918 C CA . LEU A 1 118 ? -5.315 1.913 -4.787 1.00 80.00 118 LEU A CA 1
ATOM 919 C C . LEU A 1 118 ? -4.124 1.090 -5.292 1.00 80.00 118 LEU A C 1
ATOM 921 O O . LEU A 1 118 ? -3.430 1.482 -6.224 1.00 80.00 118 LEU A O 1
ATOM 925 N N . ILE A 1 119 ? -3.905 -0.092 -4.710 1.00 76.44 119 ILE A N 1
ATOM 926 C CA . ILE A 1 119 ? -2.825 -0.991 -5.135 1.00 76.44 119 ILE A CA 1
ATOM 927 C C . ILE A 1 119 ? -3.060 -1.485 -6.568 1.00 76.44 119 ILE A C 1
ATOM 929 O O . ILE A 1 119 ? -2.110 -1.582 -7.344 1.00 76.44 119 ILE A O 1
ATOM 933 N N . GLN A 1 120 ? -4.301 -1.825 -6.927 1.00 80.19 120 GLN A N 1
ATOM 934 C CA . GLN A 1 120 ? -4.622 -2.307 -8.272 1.00 80.19 120 GLN A CA 1
ATOM 935 C C . GLN A 1 120 ? -4.458 -1.220 -9.334 1.00 80.19 120 GLN A C 1
ATOM 937 O O . GLN A 1 120 ? -3.888 -1.491 -10.390 1.00 80.19 120 GLN A O 1
ATOM 942 N N . GLU A 1 121 ? -4.934 -0.011 -9.056 1.00 83.81 121 GLU A N 1
ATOM 943 C CA . GLU A 1 121 ? -4.813 1.143 -9.943 1.00 83.81 121 GLU A CA 1
ATOM 944 C C . GLU A 1 121 ? -3.340 1.458 -10.219 1.00 83.81 121 GLU A C 1
ATOM 946 O O . GLU A 1 121 ? -2.904 1.401 -11.369 1.00 83.81 121 GLU A O 1
ATOM 951 N N . ARG A 1 122 ? -2.535 1.621 -9.163 1.00 78.94 122 ARG A N 1
ATOM 952 C CA . ARG A 1 122 ? -1.096 1.911 -9.270 1.00 78.94 122 ARG A CA 1
ATOM 953 C C . ARG A 1 122 ? -0.311 0.790 -9.949 1.00 78.94 122 ARG A C 1
ATOM 955 O O . ARG A 1 122 ? 0.590 1.044 -10.745 1.00 78.94 122 ARG A O 1
ATOM 962 N N . ALA A 1 123 ? -0.675 -0.470 -9.708 1.00 78.50 123 ALA A N 1
ATOM 963 C CA . ALA A 1 123 ? -0.056 -1.598 -10.404 1.00 78.50 123 ALA A CA 1
ATOM 964 C C . ALA A 1 123 ? -0.362 -1.598 -11.913 1.00 78.50 123 ALA A C 1
ATOM 966 O O . ALA A 1 123 ? 0.511 -1.942 -12.715 1.00 78.50 123 ALA A O 1
ATOM 967 N N . ASN A 1 124 ? -1.579 -1.215 -12.311 1.00 83.06 124 ASN A N 1
ATOM 968 C CA . ASN A 1 124 ? -1.966 -1.117 -13.718 1.00 83.06 124 ASN A CA 1
ATOM 969 C C . ASN A 1 124 ? -1.299 0.075 -14.416 1.00 83.06 124 ASN A C 1
ATOM 971 O O . ASN A 1 124 ? -0.834 -0.078 -15.549 1.00 83.06 124 ASN A O 1
ATOM 975 N N . GLU A 1 125 ? -1.209 1.225 -13.746 1.00 84.06 125 GLU A N 1
ATOM 976 C CA . GLU A 1 125 ? -0.471 2.395 -14.236 1.00 84.06 125 GLU A CA 1
ATOM 977 C C . GLU A 1 125 ? 1.005 2.062 -14.440 1.00 84.06 125 GLU A C 1
ATOM 979 O O . GLU A 1 125 ? 1.536 2.248 -15.534 1.00 84.06 125 GLU A O 1
ATOM 984 N N . PHE A 1 126 ? 1.645 1.472 -13.424 1.00 83.62 126 PHE A N 1
ATOM 985 C CA . PHE A 1 126 ? 3.035 1.039 -13.504 1.00 83.62 126 PHE A CA 1
ATOM 986 C C . PHE A 1 126 ? 3.254 0.073 -14.670 1.00 83.62 126 PHE A C 1
ATOM 988 O O . PHE A 1 126 ? 4.155 0.268 -15.481 1.00 83.62 126 PHE A O 1
ATOM 995 N N . ARG A 1 127 ? 2.406 -0.956 -14.797 1.00 83.75 127 ARG A N 1
ATOM 996 C CA . ARG A 1 127 ? 2.503 -1.921 -15.897 1.00 83.75 127 ARG A CA 1
ATOM 997 C C . ARG A 1 127 ? 2.395 -1.243 -17.261 1.00 83.75 127 ARG A C 1
ATOM 999 O O . ARG A 1 127 ? 3.158 -1.591 -18.157 1.00 83.75 127 ARG A O 1
ATOM 1006 N N . SER A 1 128 ? 1.457 -0.312 -17.412 1.00 86.31 128 SER A N 1
ATOM 1007 C CA . SER A 1 128 ? 1.244 0.403 -18.672 1.00 86.31 128 SER A CA 1
ATOM 1008 C C . SER A 1 128 ? 2.454 1.267 -19.024 1.00 86.31 128 SER A C 1
ATOM 1010 O O . SER A 1 128 ? 2.960 1.162 -20.137 1.00 86.31 128 SER A O 1
ATOM 1012 N N . ALA A 1 129 ? 2.983 2.015 -18.053 1.00 85.06 129 ALA A N 1
ATOM 1013 C CA . ALA A 1 129 ? 4.179 2.834 -18.228 1.00 85.06 129 ALA A CA 1
ATOM 1014 C C . ALA A 1 129 ? 5.415 1.991 -18.581 1.00 85.06 129 ALA A C 1
ATOM 1016 O O . ALA A 1 129 ? 6.125 2.301 -19.531 1.00 85.06 129 ALA A O 1
ATOM 1017 N N . VAL A 1 130 ? 5.650 0.870 -17.888 1.00 83.81 130 VAL A N 1
ATOM 1018 C CA . VAL A 1 130 ? 6.756 -0.042 -18.235 1.00 83.81 130 VAL A CA 1
ATOM 1019 C C . VAL A 1 130 ? 6.596 -0.594 -19.648 1.00 83.81 130 VAL A C 1
ATOM 1021 O O . VAL A 1 130 ? 7.573 -0.695 -20.387 1.00 83.81 130 VAL A O 1
ATOM 1024 N N . GLN A 1 131 ? 5.377 -0.963 -20.038 1.00 84.38 131 GLN A N 1
ATOM 1025 C CA . GLN A 1 131 ? 5.121 -1.513 -21.362 1.00 84.38 131 GLN A CA 1
ATOM 1026 C C . GLN A 1 131 ? 5.351 -0.471 -22.466 1.00 84.38 131 GLN A C 1
ATOM 1028 O O . GLN A 1 131 ? 5.882 -0.817 -23.518 1.00 84.38 131 GLN A O 1
ATOM 1033 N N . GLU A 1 132 ? 5.023 0.795 -22.215 1.00 87.00 132 GLU A N 1
ATOM 1034 C CA . GLU A 1 132 ? 5.340 1.916 -23.102 1.00 87.00 132 GLU A CA 1
ATOM 1035 C C . GLU A 1 132 ? 6.855 2.128 -23.250 1.00 87.00 132 GLU A C 1
ATOM 1037 O O . GLU A 1 132 ? 7.351 2.160 -24.377 1.00 87.00 132 GLU A O 1
ATOM 1042 N N . ILE A 1 133 ? 7.602 2.158 -22.140 1.00 83.38 133 ILE A N 1
ATOM 1043 C CA . ILE A 1 133 ? 9.069 2.310 -22.142 1.00 83.38 133 ILE A CA 1
ATOM 1044 C C . ILE A 1 133 ? 9.730 1.185 -22.950 1.00 83.38 133 ILE A C 1
ATOM 1046 O O . ILE A 1 133 ? 10.556 1.432 -23.828 1.00 83.38 133 ILE A O 1
ATOM 1050 N N . VAL A 1 134 ? 9.333 -0.068 -22.702 1.00 80.25 134 VAL A N 1
ATOM 1051 C CA . VAL A 1 134 ? 9.879 -1.230 -23.422 1.00 80.25 134 VAL A CA 1
ATOM 1052 C C . VAL A 1 134 ? 9.558 -1.164 -24.919 1.00 80.25 134 VAL A C 1
ATOM 1054 O O . VAL A 1 134 ? 10.421 -1.475 -25.741 1.00 80.25 134 VAL A O 1
ATOM 1057 N N . ASN A 1 135 ? 8.345 -0.744 -25.289 1.00 82.12 135 ASN A N 1
ATOM 1058 C CA . ASN A 1 135 ? 7.946 -0.631 -26.692 1.00 82.12 135 ASN A CA 1
ATOM 1059 C C . ASN A 1 135 ? 8.722 0.471 -27.430 1.00 82.12 135 ASN A C 1
ATOM 1061 O O . ASN A 1 135 ? 9.190 0.227 -28.541 1.00 82.12 135 ASN A O 1
ATOM 1065 N N . ASN A 1 136 ? 8.908 1.641 -26.811 1.00 79.31 136 ASN A N 1
ATOM 1066 C CA . ASN A 1 136 ? 9.645 2.761 -27.408 1.00 79.31 136 ASN A CA 1
ATOM 1067 C C . ASN A 1 136 ? 11.123 2.402 -27.653 1.00 79.31 136 ASN A C 1
ATOM 1069 O O . ASN A 1 136 ? 11.676 2.688 -28.717 1.00 79.31 136 ASN A O 1
ATOM 1073 N N . ILE A 1 137 ? 11.737 1.664 -26.729 1.00 69.31 137 ILE A N 1
ATOM 1074 C CA . ILE A 1 137 ? 13.143 1.249 -26.832 1.00 69.31 137 ILE A CA 1
ATOM 1075 C C . ILE A 1 137 ? 13.326 0.108 -27.844 1.00 69.31 137 ILE A C 1
ATOM 1077 O O . ILE A 1 137 ? 14.309 0.078 -28.588 1.00 69.31 137 ILE A O 1
ATOM 1081 N N . GLY A 1 138 ? 12.347 -0.799 -27.949 1.00 58.34 138 GLY A N 1
ATOM 1082 C CA . GLY A 1 138 ? 12.312 -1.817 -29.002 1.00 58.34 138 GLY A CA 1
ATOM 1083 C C . GLY A 1 138 ? 12.222 -1.221 -30.414 1.00 58.34 138 GLY A C 1
ATOM 1084 O O . GLY A 1 138 ? 12.777 -1.787 -31.359 1.00 58.34 138 GLY A O 1
ATOM 1085 N N . THR A 1 139 ? 11.576 -0.061 -30.570 1.00 52.19 139 THR A N 1
ATOM 1086 C CA . THR A 1 139 ? 11.490 0.633 -31.864 1.00 52.19 139 THR A CA 1
ATOM 1087 C C . THR A 1 139 ? 12.755 1.411 -32.244 1.00 52.19 139 THR A C 1
ATOM 1089 O O . THR A 1 139 ? 13.091 1.445 -33.429 1.00 52.19 139 THR A O 1
ATOM 1092 N N . GLU A 1 140 ? 13.511 1.962 -31.287 1.00 49.06 140 GLU A N 1
ATOM 1093 C CA . GLU A 1 140 ? 14.787 2.645 -31.577 1.00 49.06 140 GLU A CA 1
ATOM 1094 C C . GLU A 1 140 ? 15.892 1.671 -32.019 1.00 49.06 140 GLU A C 1
ATOM 1096 O O . GLU A 1 140 ? 16.566 1.931 -33.017 1.00 49.06 140 GLU A O 1
ATOM 1101 N N . GLN A 1 141 ? 16.015 0.490 -31.391 1.00 47.03 141 GLN A N 1
ATOM 1102 C CA . GLN A 1 141 ? 16.981 -0.532 -31.836 1.00 47.03 141 GLN A CA 1
ATOM 1103 C C . GLN A 1 141 ? 16.712 -1.041 -33.266 1.00 47.03 141 GLN A C 1
ATOM 1105 O O . GLN A 1 141 ? 17.645 -1.371 -34.007 1.00 47.03 141 GLN A O 1
ATOM 1110 N N . SER A 1 142 ? 15.443 -1.096 -33.682 1.00 44.22 142 SER A N 1
ATOM 1111 C CA . SER A 1 142 ? 15.080 -1.538 -35.032 1.00 44.22 142 SER A CA 1
ATOM 1112 C C . SER A 1 142 ? 15.391 -0.488 -36.106 1.00 44.22 142 SER A C 1
ATOM 1114 O O . SER A 1 142 ? 15.680 -0.872 -37.241 1.00 44.22 142 SER A O 1
ATOM 1116 N N . ASN A 1 143 ? 15.342 0.809 -35.782 1.00 44.84 143 ASN A N 1
ATOM 1117 C CA . ASN A 1 143 ? 15.630 1.879 -36.744 1.00 44.84 143 ASN A CA 1
ATOM 1118 C C . ASN A 1 143 ? 17.136 2.112 -36.934 1.00 44.84 143 ASN A C 1
ATOM 1120 O O . ASN A 1 143 ? 17.569 2.322 -38.068 1.00 44.84 143 ASN A O 1
ATOM 1124 N N . ASP A 1 144 ? 17.953 1.978 -35.885 1.00 43.25 144 ASP A N 1
ATOM 1125 C CA . ASP A 1 144 ? 19.413 2.139 -36.009 1.00 43.25 144 ASP A CA 1
ATOM 1126 C C . ASP A 1 144 ? 20.071 1.013 -36.826 1.00 43.25 144 ASP A C 1
ATOM 1128 O O . ASP A 1 144 ? 21.047 1.228 -37.548 1.00 43.25 144 ASP A O 1
ATOM 1132 N N . THR A 1 145 ? 19.482 -0.188 -36.819 1.00 43.59 145 THR A N 1
ATOM 1133 C CA . THR A 1 145 ? 19.972 -1.312 -37.635 1.00 43.59 145 THR A CA 1
ATOM 1134 C C . THR A 1 145 ? 19.684 -1.118 -39.136 1.00 43.59 145 THR A C 1
ATOM 1136 O O . THR A 1 145 ? 20.373 -1.699 -39.977 1.00 43.59 145 THR A O 1
ATOM 1139 N N . MET A 1 146 ? 18.692 -0.294 -39.503 1.00 39.09 146 MET A N 1
ATOM 1140 C CA . MET A 1 146 ? 18.404 0.036 -40.908 1.00 39.09 146 MET A CA 1
ATOM 1141 C C . MET A 1 146 ? 19.161 1.271 -41.410 1.00 39.09 146 MET A C 1
ATOM 1143 O O . MET A 1 146 ? 19.391 1.371 -42.611 1.00 39.09 146 MET A O 1
ATOM 1147 N N . ALA A 1 147 ? 19.594 2.178 -40.529 1.00 44.16 147 ALA A N 1
ATOM 1148 C CA . ALA A 1 147 ? 20.384 3.354 -40.909 1.00 44.16 147 ALA A CA 1
ATOM 1149 C C . ALA A 1 147 ? 21.871 3.040 -41.199 1.00 44.16 147 ALA A C 1
ATOM 1151 O O . ALA A 1 147 ? 22.572 3.872 -41.772 1.00 44.16 147 ALA A O 1
ATOM 1152 N N . GLN A 1 148 ? 22.353 1.844 -40.835 1.00 43.34 148 GLN A N 1
ATOM 1153 C CA . GLN A 1 148 ? 23.713 1.360 -41.125 1.00 43.34 148 GLN A CA 1
ATOM 1154 C C . GLN A 1 148 ? 23.816 0.402 -42.333 1.00 43.34 148 GLN A C 1
ATOM 1156 O O . GLN A 1 148 ? 24.871 -0.208 -42.527 1.00 43.34 148 GLN A O 1
ATOM 1161 N N . ARG A 1 149 ? 22.763 0.252 -43.152 1.00 40.44 149 ARG A N 1
ATOM 1162 C CA . ARG A 1 149 ? 22.810 -0.517 -44.412 1.00 40.44 149 ARG A CA 1
ATOM 1163 C C . ARG A 1 149 ? 22.759 0.362 -45.652 1.00 40.44 149 ARG A C 1
ATOM 1165 O O . ARG A 1 149 ? 21.899 1.263 -45.699 1.00 40.44 149 ARG A O 1
#

Sequence (149 aa):
MRCLSILALCFIAVQAQELDPQSFPECVQMSLSEQLASYRKEFNNRLGETLDAASPAAEEIRNVFNQQIEDLGQAISEPLENAQQKYQECVQNAAGFFDRARCVVNTGRDLFNALLPLIQERANEFRSAVQEIVNNIGTEQSNDTMAQR

pLDDT: mean 74.86, std 12.5, range [39.09, 89.06]

Organism: NCBI:txid34638

Foldseek 3Di:
DVLVVQLVVQLVVCVVVVNDLQSNLVSSLVVLVVVLVVCLVVVLVVLVVVDVCPDPLSVQLNVLSVVLSVVLNVQLVVLSVVLSVQLSVQVVPDPDDVSNSVSSVVSSVSSCVSSVVSVVVSVVVSVVSSVVSVVVVVVVVVVVVVVVD

Radius of gyration: 21.03 Å; chains: 1; bounding box: 42×21×71 Å

Secondary structure (DSSP, 8-state):
-HHHHHHHHHHHHHHHTTT-TTHHHHHHHHHHHHHHHHHHHHHHHHHHHHS-TTSHHHHHHHHHHHHHHHHHHHHTHHHHHHHHHHHHHHHHH--SHHHHHHHHHHHHHHHHHHHHHHHHHHHHHHHHHHHHHHHHHHHHHHHHHHHT-

InterPro domains:
  IPR027018 Hemolysin E [PF06109] (31-141)